Protein AF-A0A6B0ULX5-F1 (afdb_monomer_lite)

Secondary structure (DSSP, 8-state):
-EEEEEEEEEEEEEEEEEEEEEEEEEEEEEEEEEEEEEEEEEEEEEEEEE-SEEEEEEEEEEEEEEEEEEEEEEEEEEEEEEEEEEEEEEEEEEEEEEEEEEEEEEEEEEEEEEEEE-

Structure (mmCIF, N/CA/C/O backbone):
data_AF-A0A6B0ULX5-F1
#
_entry.id   AF-A0A6B0ULX5-F1
#
loop_
_atom_site.group_PDB
_atom_site.id
_atom_site.type_symbol
_atom_site.label_atom_id
_atom_site.label_alt_id
_atom_site.label_comp_id
_atom_site.label_asym_id
_atom_site.label_entity_id
_atom_site.label_seq_id
_atom_site.pdbx_PDB_ins_code
_atom_site.Cartn_x
_atom_site.Cartn_y
_atom_site.Cartn_z
_atom_site.occupancy
_atom_site.B_iso_or_equiv
_atom_site.auth_seq_id
_atom_site.auth_comp_id
_atom_site.auth_asym_id
_atom_site.auth_atom_id
_atom_site.pdbx_PDB_model_num
ATOM 1 N N . MET A 1 1 ? -7.143 11.815 17.230 1.00 80.25 1 MET A N 1
ATOM 2 C CA . MET A 1 1 ? -5.803 11.485 17.754 1.00 80.25 1 MET A CA 1
ATOM 3 C C . MET A 1 1 ? -4.810 11.323 16.605 1.00 80.25 1 MET A C 1
ATOM 5 O O . MET A 1 1 ? -5.101 10.560 15.688 1.00 80.25 1 MET A O 1
ATOM 9 N N . SER A 1 2 ? -3.681 12.037 16.636 1.00 89.38 2 SER A N 1
ATOM 10 C CA . SER A 1 2 ? -2.551 11.853 15.710 1.00 89.38 2 SER A CA 1
ATOM 11 C C . SER A 1 2 ? -1.352 11.338 16.497 1.00 89.38 2 SER A C 1
ATOM 13 O O . SER A 1 2 ? -1.103 11.840 17.589 1.00 89.38 2 SER A O 1
ATOM 15 N N . LEU A 1 3 ? -0.620 10.368 15.954 1.00 88.12 3 LEU A N 1
ATOM 16 C CA . LEU A 1 3 ? 0.587 9.813 16.564 1.00 88.12 3 LEU A CA 1
ATOM 17 C C . LEU A 1 3 ? 1.796 10.116 15.676 1.00 88.12 3 LEU A C 1
ATOM 19 O O . LEU A 1 3 ? 1.815 9.758 14.497 1.00 88.12 3 LEU A O 1
ATOM 23 N N . CYS A 1 4 ? 2.789 10.803 16.234 1.00 91.81 4 CYS A N 1
ATOM 24 C CA . CYS A 1 4 ? 3.994 11.213 15.521 1.00 91.81 4 CYS A CA 1
ATOM 25 C C . CYS A 1 4 ? 5.224 10.649 16.225 1.00 91.81 4 CYS A C 1
ATOM 27 O O . CYS A 1 4 ? 5.421 10.875 17.415 1.00 91.81 4 CYS A O 1
ATOM 29 N N . PHE A 1 5 ? 6.059 9.947 15.471 1.00 89.38 5 PHE A N 1
ATOM 30 C CA . PHE A 1 5 ? 7.250 9.286 15.974 1.00 89.38 5 PHE A CA 1
ATOM 31 C C . PHE A 1 5 ? 8.466 9.708 15.149 1.00 89.38 5 PHE A C 1
ATOM 33 O O . PHE A 1 5 ? 8.420 9.726 13.918 1.00 89.38 5 PHE A O 1
ATOM 40 N N . GLY A 1 6 ? 9.563 10.042 15.828 1.00 91.06 6 GLY A N 1
ATOM 41 C CA . GLY A 1 6 ? 10.837 10.342 15.177 1.00 91.06 6 GLY A CA 1
ATOM 42 C C . GLY A 1 6 ? 11.504 9.063 14.679 1.00 91.06 6 GLY A C 1
ATOM 43 O O . GLY A 1 6 ? 11.336 8.673 13.525 1.00 91.06 6 GLY A O 1
ATOM 44 N N . PHE A 1 7 ? 12.235 8.396 15.569 1.00 91.06 7 PHE A N 1
ATOM 45 C CA . PHE A 1 7 ? 12.830 7.085 15.334 1.00 91.06 7 PHE A CA 1
ATOM 46 C C . PHE A 1 7 ? 12.203 6.076 16.288 1.00 91.06 7 PHE A C 1
ATOM 48 O O . PHE A 1 7 ? 12.145 6.318 17.492 1.00 91.06 7 PHE A O 1
ATOM 55 N N . THR A 1 8 ? 11.724 4.954 15.760 1.00 90.94 8 THR A N 1
ATOM 56 C CA . THR A 1 8 ? 11.097 3.918 16.585 1.00 90.94 8 THR A CA 1
ATOM 57 C C . THR A 1 8 ? 11.496 2.523 16.155 1.00 90.94 8 THR A C 1
ATOM 59 O O . THR A 1 8 ? 11.660 2.233 14.968 1.00 90.94 8 THR A O 1
ATOM 62 N N . HIS A 1 9 ? 11.604 1.651 17.152 1.00 92.25 9 HIS A N 1
ATOM 63 C CA . HIS A 1 9 ? 11.759 0.221 16.965 1.00 92.25 9 HIS A CA 1
ATOM 64 C C . HIS A 1 9 ? 10.644 -0.486 17.724 1.00 92.25 9 HIS A C 1
ATOM 66 O O . HIS A 1 9 ? 10.491 -0.290 18.928 1.00 92.25 9 HIS A O 1
ATOM 72 N N . PHE A 1 10 ? 9.851 -1.285 17.018 1.00 89.38 10 PHE A N 1
ATOM 73 C CA . PHE A 1 10 ? 8.816 -2.102 17.637 1.00 89.38 10 PHE A CA 1
ATOM 74 C C . PHE A 1 10 ? 9.013 -3.554 17.251 1.00 89.38 10 PHE A C 1
ATOM 76 O O . PHE A 1 10 ? 9.148 -3.899 16.078 1.00 89.38 10 PHE A O 1
ATOM 83 N N . ARG A 1 11 ? 8.930 -4.454 18.227 1.00 91.06 11 ARG A N 1
ATOM 84 C CA . ARG A 1 11 ? 8.787 -5.869 17.893 1.00 91.06 11 ARG A CA 1
ATOM 85 C C . ARG A 1 11 ? 7.401 -6.122 17.303 1.00 91.06 11 ARG A C 1
ATOM 87 O O . ARG A 1 11 ? 7.280 -6.653 16.207 1.00 91.06 11 ARG A O 1
ATOM 94 N N . VAL A 1 12 ? 6.363 -5.692 18.006 1.00 92.81 12 VAL A N 1
ATOM 95 C CA . VAL A 1 12 ? 4.977 -5.780 17.550 1.00 92.81 12 VAL A CA 1
ATOM 96 C C . VAL A 1 12 ? 4.298 -4.458 17.859 1.00 92.81 12 VAL A C 1
ATOM 98 O O . VAL A 1 12 ? 4.409 -3.962 18.977 1.00 92.81 12 VAL A O 1
ATOM 101 N N . LEU A 1 13 ? 3.598 -3.901 16.879 1.00 89.69 13 LEU A N 1
ATOM 102 C CA . LEU A 1 13 ? 2.733 -2.745 17.062 1.00 89.69 13 LEU A CA 1
ATOM 103 C C . LEU A 1 13 ? 1.382 -3.036 16.405 1.00 89.69 13 LEU A C 1
ATOM 105 O O . LEU A 1 13 ? 1.312 -3.324 15.213 1.00 89.69 13 LEU A O 1
ATOM 109 N N . SER A 1 14 ? 0.314 -2.969 17.196 1.00 91.12 14 SER A N 1
ATOM 110 C CA . SER A 1 14 ? -1.070 -3.014 16.724 1.00 91.12 14 SER A CA 1
ATOM 111 C C . SER A 1 14 ? -1.764 -1.756 17.209 1.00 91.12 14 SER A C 1
ATOM 113 O O . SER A 1 14 ? -1.742 -1.469 18.407 1.00 91.12 14 SER A O 1
ATOM 115 N N . THR A 1 15 ? -2.292 -0.947 16.297 1.00 85.50 15 THR A N 1
ATOM 116 C CA . THR A 1 15 ? -2.742 0.395 16.665 1.00 85.50 15 THR A CA 1
ATOM 117 C C . THR A 1 15 ? -3.795 0.956 15.714 1.00 85.50 15 THR A C 1
ATOM 119 O O . THR A 1 15 ? -3.813 0.655 14.519 1.00 85.50 15 THR A O 1
ATOM 122 N N . ALA A 1 16 ? -4.675 1.794 16.262 1.00 89.44 16 ALA A N 1
ATOM 123 C CA . ALA A 1 16 ? -5.687 2.527 15.522 1.00 89.44 16 ALA A CA 1
ATOM 124 C C . ALA A 1 16 ? -5.645 4.008 15.917 1.00 89.44 16 ALA A C 1
ATOM 126 O O . ALA A 1 16 ? -5.752 4.352 17.093 1.00 89.44 16 ALA A O 1
ATOM 127 N N . ALA A 1 17 ? -5.483 4.897 14.940 1.00 86.25 17 ALA A N 1
ATOM 128 C CA . ALA A 1 17 ? -5.530 6.343 15.153 1.00 86.25 17 ALA A CA 1
ATOM 129 C C . ALA A 1 17 ? -5.974 7.053 13.876 1.00 86.25 17 ALA A C 1
ATOM 131 O O . ALA A 1 17 ? -5.922 6.489 12.790 1.00 86.25 17 ALA A O 1
ATOM 132 N N . LEU A 1 18 ? -6.372 8.324 13.968 1.00 89.50 18 LEU A N 1
ATOM 133 C CA . LEU A 1 18 ? -6.750 9.073 12.765 1.00 89.50 18 LEU A CA 1
ATOM 134 C C . LEU A 1 18 ? -5.551 9.254 11.832 1.00 89.50 18 LEU A C 1
ATOM 136 O O . LEU A 1 18 ? -5.688 9.107 10.619 1.00 89.50 18 LEU A O 1
ATOM 140 N N . ARG A 1 19 ? -4.376 9.570 12.381 1.00 90.56 19 ARG A N 1
ATOM 141 C CA . ARG A 1 19 ? -3.154 9.757 11.595 1.00 90.56 19 ARG A CA 1
ATOM 142 C C . ARG A 1 19 ? -1.944 9.175 12.305 1.00 90.56 19 ARG A C 1
ATOM 144 O O . ARG A 1 19 ? -1.805 9.360 13.513 1.00 90.56 19 ARG A O 1
ATOM 151 N N . PHE A 1 20 ? -1.051 8.569 11.531 1.00 89.69 20 PHE A N 1
ATOM 152 C CA . PHE A 1 20 ? 0.308 8.277 11.972 1.00 89.69 20 PHE A CA 1
ATOM 153 C C . PHE A 1 20 ? 1.329 8.934 11.062 1.00 89.69 20 PHE A C 1
ATOM 155 O O . PHE A 1 20 ? 1.172 8.947 9.838 1.00 89.69 20 PHE A O 1
ATOM 162 N N . SER A 1 21 ? 2.409 9.409 11.669 1.00 91.44 21 SER A N 1
ATOM 163 C CA . SER A 1 21 ? 3.605 9.823 10.956 1.00 91.44 21 SER A CA 1
ATOM 164 C C . SER A 1 21 ? 4.840 9.272 11.651 1.00 91.44 21 SER A C 1
ATOM 166 O O . SER A 1 21 ? 5.044 9.520 12.836 1.00 91.44 21 SER A O 1
ATOM 168 N N . PHE A 1 22 ? 5.684 8.573 10.905 1.00 90.88 22 PHE A N 1
ATOM 169 C CA . PHE A 1 22 ? 6.988 8.112 11.363 1.00 90.88 22 PHE A CA 1
ATOM 170 C C . PHE A 1 22 ? 8.061 8.709 10.466 1.00 90.88 22 PHE A C 1
ATOM 172 O O . PHE A 1 22 ? 7.998 8.536 9.247 1.00 90.88 22 PHE A O 1
ATOM 179 N N . SER A 1 23 ? 9.062 9.376 11.034 1.00 91.00 23 SER A N 1
ATOM 180 C CA . SER A 1 23 ? 10.233 9.772 10.242 1.00 91.00 23 SER A CA 1
ATOM 181 C C . SER A 1 23 ? 11.064 8.538 9.884 1.00 91.00 23 SER A C 1
ATOM 183 O O . SER A 1 23 ? 11.431 8.352 8.724 1.00 91.00 23 SER A O 1
ATOM 185 N N . SER A 1 24 ? 11.282 7.651 10.857 1.00 90.12 24 SER A N 1
ATOM 186 C CA . SER A 1 24 ? 11.901 6.346 10.662 1.00 90.12 24 SER A CA 1
ATOM 187 C C . SER A 1 24 ? 11.279 5.289 11.575 1.00 90.12 24 SER A C 1
ATOM 189 O O . SER A 1 24 ? 11.074 5.525 12.770 1.00 90.12 24 SER A O 1
ATOM 191 N N . ALA A 1 25 ? 10.967 4.119 11.018 1.00 89.44 25 ALA A N 1
ATOM 192 C CA . ALA A 1 25 ? 10.438 3.002 11.792 1.00 89.44 25 ALA A CA 1
ATOM 193 C C . ALA A 1 25 ? 11.053 1.673 11.358 1.00 89.44 25 ALA A C 1
ATOM 195 O O . ALA A 1 25 ? 11.076 1.324 10.176 1.00 89.44 25 ALA A O 1
ATOM 196 N N . HIS A 1 26 ? 11.494 0.904 12.344 1.00 91.50 26 HIS A N 1
ATOM 197 C CA . HIS A 1 26 ? 11.801 -0.503 12.173 1.00 91.50 26 HIS A CA 1
ATOM 198 C C . HIS A 1 26 ? 10.781 -1.311 12.960 1.00 91.50 26 HIS A C 1
ATOM 200 O O . HIS A 1 26 ? 10.602 -1.094 14.162 1.00 91.50 26 HIS A O 1
ATOM 206 N N . SER A 1 27 ? 10.084 -2.242 12.317 1.00 87.06 27 SER A N 1
ATOM 207 C CA . SER A 1 27 ? 9.242 -3.163 13.077 1.00 87.06 27 SER A CA 1
ATOM 208 C C . SER A 1 27 ? 9.214 -4.560 12.507 1.00 87.06 27 SER A C 1
ATOM 210 O O . SER A 1 27 ? 9.259 -4.771 11.298 1.00 87.06 27 SER A O 1
ATOM 212 N N . TRP A 1 28 ? 9.111 -5.548 13.385 1.00 87.88 28 TRP A N 1
ATOM 213 C CA . TRP A 1 28 ? 8.934 -6.914 12.913 1.00 87.88 28 TRP A CA 1
ATOM 214 C C . TRP A 1 28 ? 7.501 -7.120 12.435 1.00 87.88 28 TRP A C 1
ATOM 216 O O . TRP A 1 28 ? 7.293 -7.579 11.316 1.00 87.88 28 TRP A O 1
ATOM 226 N N . LEU A 1 29 ? 6.515 -6.748 13.247 1.00 90.94 29 LEU A N 1
ATOM 227 C CA . LEU A 1 29 ? 5.111 -6.830 12.872 1.00 90.94 29 LEU A CA 1
ATOM 228 C C . LEU A 1 29 ? 4.404 -5.513 13.177 1.00 90.94 29 LEU A C 1
ATOM 230 O O . LEU A 1 29 ? 4.405 -5.057 14.320 1.00 90.94 29 LEU A O 1
ATOM 234 N N . LEU A 1 30 ? 3.796 -4.920 12.155 1.00 89.19 30 LEU A N 1
ATOM 235 C CA . LEU A 1 30 ? 2.962 -3.732 12.286 1.00 89.19 30 LEU A CA 1
ATOM 236 C C . LEU A 1 30 ? 1.583 -4.007 11.687 1.00 89.19 30 LEU A C 1
ATOM 238 O O . LEU A 1 30 ? 1.470 -4.348 10.511 1.00 89.19 30 LEU A O 1
ATOM 242 N N . SER A 1 31 ? 0.547 -3.827 12.500 1.00 92.12 31 SER A N 1
ATOM 243 C CA . SER A 1 31 ? -0.849 -3.772 12.075 1.00 92.12 31 SER A CA 1
ATOM 244 C C . SER A 1 31 ? -1.407 -2.392 12.406 1.00 92.12 31 SER A C 1
ATOM 246 O O . SER A 1 31 ? -1.396 -1.981 13.569 1.00 92.12 31 SER A O 1
ATOM 248 N N . ALA A 1 32 ? -1.853 -1.651 11.396 1.00 89.19 32 ALA A N 1
ATOM 249 C CA . ALA A 1 32 ? -2.334 -0.288 11.585 1.00 89.19 32 ALA A CA 1
ATOM 250 C C . ALA A 1 32 ? -3.645 -0.030 10.841 1.00 89.19 32 ALA A C 1
ATOM 252 O O . ALA A 1 32 ? -3.762 -0.300 9.643 1.00 89.19 32 ALA A O 1
ATOM 253 N N . ALA A 1 33 ? -4.597 0.575 11.550 1.00 90.19 33 ALA A N 1
ATOM 254 C CA . ALA A 1 33 ? -5.811 1.143 10.976 1.00 90.19 33 ALA A CA 1
ATOM 255 C C . ALA A 1 33 ? -5.796 2.667 11.153 1.00 90.19 33 ALA A C 1
ATOM 257 O O . ALA A 1 33 ? -5.705 3.167 12.278 1.00 90.19 33 ALA A O 1
ATOM 258 N N . ALA A 1 34 ? -5.861 3.422 10.055 1.00 88.81 34 ALA A N 1
ATOM 259 C CA . ALA A 1 34 ? -5.845 4.880 10.132 1.00 88.81 34 ALA A CA 1
ATOM 260 C C . ALA A 1 34 ? -6.518 5.569 8.951 1.00 88.81 34 ALA A C 1
ATOM 262 O O . ALA A 1 34 ? -6.639 4.996 7.878 1.00 88.81 34 ALA A O 1
ATOM 263 N N . MET A 1 3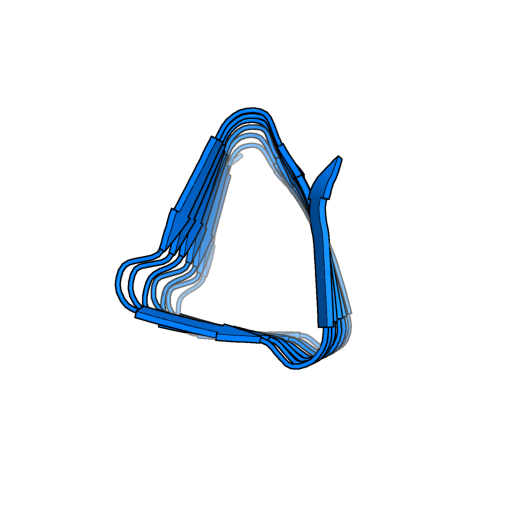5 ? -6.885 6.843 9.108 1.00 88.94 35 MET A N 1
ATOM 264 C CA . MET A 1 35 ? -7.312 7.660 7.963 1.00 88.94 35 MET A CA 1
ATOM 265 C C . MET A 1 35 ? -6.120 8.086 7.097 1.00 88.94 35 MET A C 1
ATOM 267 O O . MET A 1 35 ? -6.257 8.260 5.887 1.00 88.94 35 MET A O 1
ATOM 271 N N . SER A 1 36 ? -4.937 8.250 7.699 1.00 89.56 36 SER A N 1
ATOM 272 C CA . SER A 1 36 ? -3.707 8.526 6.960 1.00 89.56 36 SER A CA 1
ATOM 273 C C . SER A 1 36 ? -2.472 7.960 7.653 1.00 89.56 36 SER A C 1
ATOM 275 O O . SER A 1 36 ? -2.305 8.122 8.862 1.00 89.56 36 SER A O 1
ATOM 277 N N . LEU A 1 37 ? -1.579 7.347 6.875 1.00 90.50 37 LEU A N 1
ATOM 278 C CA . LEU A 1 37 ? -0.266 6.902 7.343 1.00 90.50 37 LEU A CA 1
ATOM 279 C C . LEU A 1 37 ? 0.835 7.546 6.504 1.00 90.50 37 LEU A C 1
ATOM 281 O O . LEU A 1 37 ? 0.796 7.513 5.271 1.00 90.50 37 LEU A O 1
ATOM 285 N N . ARG A 1 38 ? 1.843 8.106 7.168 1.00 92.81 38 ARG A N 1
ATOM 286 C CA . ARG A 1 38 ? 3.051 8.606 6.519 1.00 92.81 38 ARG A CA 1
ATOM 287 C C . ARG A 1 38 ? 4.285 7.996 7.159 1.00 92.81 38 ARG A C 1
ATOM 289 O O . ARG A 1 38 ? 4.434 7.997 8.375 1.00 92.81 38 ARG A O 1
ATOM 296 N N . PHE A 1 39 ? 5.191 7.543 6.316 1.00 91.62 39 PHE A N 1
ATOM 297 C CA . PHE A 1 39 ? 6.465 6.985 6.718 1.00 91.62 39 PHE A CA 1
ATOM 298 C C . PHE A 1 39 ? 7.579 7.632 5.896 1.00 91.62 39 PHE A C 1
ATOM 300 O O . PHE A 1 39 ? 7.467 7.740 4.674 1.00 91.62 39 PHE A O 1
ATOM 307 N N . GLY A 1 40 ? 8.641 8.083 6.561 1.00 92.44 40 GLY A N 1
ATOM 308 C CA . GLY A 1 40 ? 9.867 8.535 5.912 1.00 92.44 40 GLY A CA 1
ATOM 309 C C . GLY A 1 40 ? 10.630 7.334 5.371 1.00 92.44 40 GLY A C 1
ATOM 310 O O . GLY A 1 40 ? 10.425 6.962 4.220 1.00 92.44 40 GLY A O 1
ATOM 311 N N . VAL A 1 41 ? 11.459 6.703 6.204 1.00 90.69 41 VAL A N 1
ATOM 312 C CA . VAL A 1 41 ? 12.207 5.478 5.865 1.00 90.69 41 VAL A CA 1
ATOM 313 C C . VAL A 1 41 ? 11.783 4.339 6.778 1.00 90.69 41 VAL A C 1
ATOM 315 O O . VAL A 1 41 ? 11.701 4.508 7.991 1.00 90.69 41 VAL A O 1
ATOM 318 N N . THR A 1 42 ? 11.503 3.167 6.213 1.00 90.12 42 THR A N 1
ATOM 319 C CA . THR A 1 42 ? 11.001 2.047 7.011 1.00 90.12 42 THR A CA 1
ATOM 320 C C . THR A 1 42 ? 11.561 0.702 6.634 1.00 90.12 42 THR A C 1
ATOM 322 O O . THR A 1 42 ? 11.853 0.426 5.470 1.00 90.12 42 THR A O 1
ATOM 325 N N . HIS A 1 43 ? 11.644 -0.152 7.648 1.00 92.19 43 HIS A N 1
ATOM 326 C CA . HIS A 1 43 ? 11.960 -1.553 7.487 1.00 92.19 43 HIS A CA 1
ATOM 327 C C . HIS A 1 43 ? 10.955 -2.404 8.261 1.00 92.19 43 HIS A C 1
ATOM 329 O O . HIS A 1 43 ? 10.938 -2.388 9.494 1.00 92.19 43 HIS A O 1
ATOM 335 N N . PHE A 1 44 ? 10.149 -3.177 7.535 1.00 89.31 44 PHE A N 1
ATOM 336 C CA . PHE A 1 44 ? 9.155 -4.064 8.127 1.00 89.31 44 PHE A CA 1
ATOM 337 C C . PHE A 1 44 ? 9.364 -5.509 7.726 1.00 89.31 44 PHE A C 1
ATOM 339 O O . PHE A 1 44 ? 9.602 -5.817 6.562 1.00 89.31 44 PHE A O 1
ATOM 346 N N . ARG A 1 45 ? 9.210 -6.440 8.665 1.00 91.06 45 ARG A N 1
ATOM 347 C CA . ARG A 1 45 ? 9.118 -7.847 8.266 1.00 91.06 45 ARG A CA 1
ATOM 348 C C . ARG A 1 45 ? 7.714 -8.148 7.748 1.00 91.06 45 ARG A C 1
ATOM 350 O O . ARG A 1 45 ? 7.565 -8.627 6.631 1.00 91.06 45 ARG A O 1
ATOM 357 N N . VAL A 1 46 ? 6.697 -7.812 8.530 1.00 92.00 46 VAL A N 1
ATOM 358 C CA . VAL A 1 46 ? 5.290 -7.969 8.166 1.00 92.00 46 VAL A CA 1
ATOM 359 C C . VAL A 1 46 ? 4.564 -6.663 8.439 1.00 92.00 46 VAL A C 1
ATOM 361 O O . VAL A 1 46 ? 4.611 -6.143 9.555 1.00 92.00 46 VAL A O 1
ATOM 364 N N . LEU A 1 47 ? 3.891 -6.147 7.418 1.00 90.44 47 LEU A N 1
ATOM 365 C CA . LEU A 1 47 ? 3.107 -4.927 7.496 1.00 90.44 47 LEU A CA 1
ATOM 366 C C . LEU A 1 47 ? 1.691 -5.187 6.977 1.00 90.44 47 LEU A C 1
ATOM 368 O O . LEU A 1 47 ? 1.522 -5.607 5.835 1.00 90.44 47 LEU A O 1
ATOM 372 N N . SER A 1 48 ? 0.695 -4.908 7.813 1.00 92.69 48 SER A N 1
ATOM 373 C CA . SER A 1 48 ? -0.727 -4.981 7.478 1.00 92.69 48 SER A CA 1
ATOM 374 C C . SER A 1 48 ? -1.367 -3.616 7.703 1.00 92.69 48 SER A C 1
ATOM 376 O O . SER A 1 48 ? -1.346 -3.092 8.818 1.00 92.69 48 SER A O 1
ATOM 378 N N . ILE A 1 49 ? -1.913 -3.017 6.647 1.00 90.06 49 ILE A N 1
ATOM 379 C CA . ILE A 1 49 ? -2.469 -1.661 6.696 1.00 90.06 49 ILE A CA 1
ATOM 380 C C . ILE A 1 49 ? -3.891 -1.628 6.143 1.00 90.06 49 ILE A C 1
ATOM 382 O O . ILE A 1 49 ? -4.147 -2.089 5.032 1.00 90.06 49 ILE A O 1
ATOM 386 N N . ALA A 1 50 ? -4.781 -0.960 6.874 1.00 90.69 50 ALA A N 1
ATOM 387 C CA . ALA A 1 50 ? -6.062 -0.490 6.365 1.00 90.69 50 ALA A CA 1
ATOM 388 C C . ALA A 1 50 ? -6.131 1.036 6.508 1.00 90.69 50 ALA A C 1
ATOM 390 O O . ALA A 1 50 ? -6.253 1.562 7.618 1.00 90.69 50 ALA A O 1
ATOM 391 N N . ALA A 1 51 ? -6.013 1.758 5.392 1.00 88.69 51 ALA A N 1
ATOM 392 C CA . ALA A 1 51 ? -6.098 3.215 5.402 1.00 88.69 51 ALA A CA 1
ATOM 393 C C . ALA A 1 51 ? -6.538 3.777 4.047 1.00 88.69 51 ALA A C 1
ATOM 395 O O . ALA A 1 51 ? -6.007 3.339 3.033 1.00 88.69 51 ALA A O 1
ATOM 396 N N . PRO A 1 52 ? -7.408 4.803 3.982 1.00 89.31 52 PRO A N 1
ATOM 397 C CA . PRO A 1 52 ? -7.787 5.447 2.724 1.00 89.31 52 PRO A CA 1
ATOM 398 C C . PRO A 1 52 ? -6.578 5.932 1.920 1.00 89.31 52 PRO A C 1
ATOM 400 O O . PRO A 1 52 ? -6.549 5.795 0.699 1.00 89.31 52 PRO A O 1
ATOM 403 N N . GLY A 1 53 ? -5.557 6.466 2.590 1.00 89.62 53 GLY A N 1
ATOM 404 C CA . GLY A 1 53 ? -4.342 6.905 1.924 1.00 89.62 53 GLY A CA 1
ATOM 405 C C . GLY A 1 53 ? -3.105 6.712 2.777 1.00 89.62 53 GLY A C 1
ATOM 406 O O . GLY A 1 53 ? -3.091 7.062 3.961 1.00 89.62 53 GLY A O 1
ATOM 407 N N . PHE A 1 54 ? -2.032 6.229 2.158 1.00 89.75 54 PHE A N 1
ATOM 408 C CA . PHE A 1 54 ? -0.737 6.206 2.817 1.00 89.75 54 PHE A CA 1
ATOM 409 C C . PHE A 1 54 ? 0.438 6.481 1.888 1.00 89.75 54 PHE A C 1
ATOM 411 O O . PHE A 1 54 ? 0.383 6.256 0.676 1.00 89.75 54 PHE A O 1
ATOM 418 N N . ARG A 1 55 ? 1.509 7.014 2.486 1.00 93.25 55 ARG A N 1
ATOM 419 C CA . ARG A 1 55 ? 2.723 7.416 1.780 1.00 93.25 55 ARG A CA 1
ATOM 420 C C . ARG A 1 55 ? 3.982 6.921 2.480 1.00 93.25 55 ARG A C 1
ATOM 422 O O . ARG A 1 55 ? 4.143 7.139 3.678 1.00 93.25 55 ARG A O 1
ATOM 429 N N . PHE A 1 56 ? 4.898 6.371 1.696 1.00 91.94 56 PHE A N 1
ATOM 430 C CA . PHE A 1 56 ? 6.241 5.984 2.114 1.00 91.94 56 PHE A CA 1
ATOM 431 C C . PHE A 1 56 ? 7.286 6.731 1.286 1.00 91.94 56 PHE A C 1
ATOM 433 O O . PHE A 1 56 ? 7.226 6.704 0.059 1.00 91.94 56 PHE A O 1
ATOM 440 N N . GLY A 1 57 ? 8.256 7.376 1.935 1.00 89.00 57 GLY A N 1
ATOM 441 C CA . GLY A 1 57 ? 9.441 7.904 1.251 1.00 89.00 57 GLY A CA 1
ATOM 442 C C . GLY A 1 57 ? 10.369 6.775 0.796 1.00 89.00 57 GLY A C 1
ATOM 443 O O . GLY A 1 57 ? 10.757 6.712 -0.369 1.00 89.00 57 GLY A O 1
ATOM 444 N N . GLY A 1 58 ? 10.643 5.839 1.705 1.00 88.75 58 GLY A N 1
ATOM 445 C CA . GLY A 1 58 ? 11.406 4.623 1.479 1.00 88.75 58 GLY A CA 1
ATOM 446 C C . GLY A 1 58 ? 10.857 3.455 2.298 1.00 88.75 58 GLY A C 1
ATOM 447 O O . GLY A 1 58 ? 10.565 3.608 3.489 1.00 88.75 58 GLY A O 1
ATOM 448 N N . ALA A 1 59 ? 10.716 2.283 1.681 1.00 88.88 59 ALA A N 1
ATOM 449 C CA . ALA A 1 59 ? 10.277 1.082 2.389 1.00 88.88 59 ALA A CA 1
ATOM 450 C C . ALA A 1 59 ? 11.034 -0.160 1.930 1.00 88.88 59 ALA A C 1
ATOM 452 O O . ALA A 1 59 ? 11.049 -0.501 0.747 1.00 88.88 59 ALA A O 1
ATOM 453 N N . HIS A 1 60 ? 11.599 -0.879 2.891 1.00 91.69 60 HIS A N 1
ATOM 454 C CA . HIS A 1 60 ? 11.954 -2.272 2.704 1.00 91.69 60 HIS A CA 1
ATOM 455 C C . HIS A 1 60 ? 10.962 -3.121 3.487 1.00 91.69 60 HIS A C 1
ATOM 457 O O . HIS A 1 60 ? 10.786 -2.925 4.693 1.00 91.69 60 HIS A O 1
ATOM 463 N N . SER A 1 61 ? 10.260 -4.038 2.821 1.00 85.88 61 SER A N 1
ATOM 464 C CA . SER A 1 61 ? 9.431 -4.987 3.560 1.00 85.88 61 SER A CA 1
ATOM 465 C C . SER A 1 61 ? 9.458 -6.390 2.999 1.00 85.88 61 SER A C 1
ATOM 467 O O . SER A 1 61 ? 9.523 -6.603 1.787 1.00 85.88 61 SER A O 1
ATOM 469 N N . TRP A 1 62 ? 9.400 -7.370 3.900 1.00 88.62 62 TRP A N 1
ATOM 470 C CA . TRP A 1 62 ? 9.338 -8.757 3.469 1.00 88.62 62 TRP A CA 1
ATOM 471 C C . TRP A 1 62 ? 7.930 -9.108 2.977 1.00 88.62 62 TRP A C 1
ATOM 473 O O . TRP A 1 62 ? 7.780 -9.568 1.845 1.00 88.62 62 TRP A O 1
ATOM 483 N N . LEU A 1 63 ? 6.912 -8.809 3.782 1.00 91.88 63 LEU A N 1
ATOM 484 C CA . LEU A 1 63 ? 5.506 -8.973 3.433 1.00 91.88 63 LEU A CA 1
ATOM 485 C C . LEU A 1 63 ? 4.748 -7.671 3.708 1.00 91.88 63 LEU A C 1
ATOM 487 O O . LEU A 1 63 ? 4.764 -7.175 4.836 1.00 91.88 63 LEU A O 1
ATOM 491 N N . LEU A 1 64 ? 4.060 -7.151 2.696 1.00 90.88 64 LEU A N 1
ATOM 492 C CA . LEU A 1 64 ? 3.101 -6.061 2.846 1.00 90.88 64 LEU A CA 1
ATOM 493 C C . LEU A 1 64 ? 1.729 -6.513 2.343 1.00 90.88 64 LEU A C 1
ATOM 495 O O . LEU A 1 64 ? 1.589 -6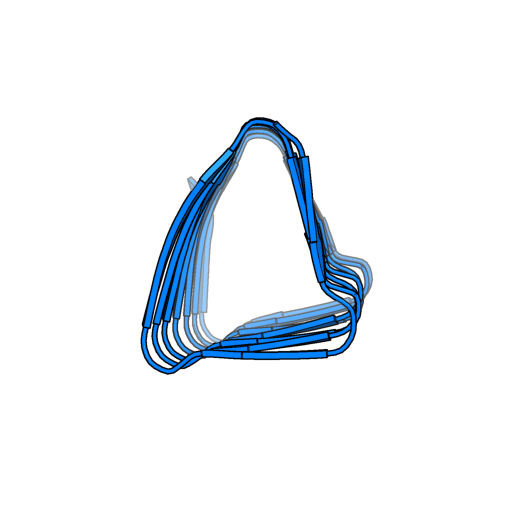.922 1.190 1.00 90.88 64 LEU A O 1
ATOM 499 N N . SER A 1 65 ? 0.732 -6.400 3.218 1.00 93.38 65 SER A N 1
ATOM 500 C CA . SER A 1 65 ? -0.685 -6.498 2.892 1.00 93.38 65 SER A CA 1
ATOM 501 C C . SER A 1 65 ? -1.359 -5.152 3.131 1.00 93.38 65 SER A C 1
ATOM 503 O O . SER A 1 65 ? -1.249 -4.593 4.225 1.00 93.38 65 SER A O 1
ATOM 505 N N . ALA A 1 66 ? -2.032 -4.597 2.124 1.00 90.31 66 ALA A N 1
ATOM 506 C CA . ALA A 1 66 ? -2.680 -3.301 2.291 1.00 90.31 66 ALA A CA 1
ATOM 507 C C . ALA A 1 66 ? -4.013 -3.160 1.557 1.00 90.31 66 ALA A C 1
ATOM 509 O O . ALA A 1 66 ? -4.149 -3.568 0.403 1.00 90.31 66 ALA A O 1
ATOM 510 N N . ALA A 1 67 ? -4.956 -2.494 2.220 1.00 91.38 67 ALA A N 1
ATOM 511 C CA . ALA A 1 67 ? -6.219 -2.043 1.652 1.00 91.38 67 ALA A CA 1
ATOM 512 C C . ALA A 1 67 ? -6.318 -0.515 1.756 1.00 91.38 67 ALA A C 1
ATOM 514 O O . ALA A 1 67 ? -6.219 0.046 2.854 1.00 91.38 67 ALA A O 1
ATOM 515 N N . ALA A 1 68 ? -6.488 0.160 0.618 1.00 89.75 68 ALA A N 1
ATOM 516 C CA . ALA A 1 68 ? -6.505 1.618 0.563 1.00 89.75 68 ALA A CA 1
ATOM 517 C C . ALA A 1 68 ? -7.247 2.179 -0.648 1.00 89.75 68 ALA A C 1
ATOM 519 O O . ALA A 1 68 ? -7.565 1.465 -1.583 1.00 89.75 68 ALA A O 1
ATOM 520 N N . MET A 1 69 ? -7.477 3.489 -0.683 1.00 91.88 69 MET A N 1
ATOM 521 C CA . MET A 1 69 ? -7.865 4.167 -1.925 1.00 91.88 69 MET A CA 1
ATOM 522 C C . MET A 1 69 ? -6.627 4.594 -2.723 1.00 91.88 69 MET A C 1
ATOM 524 O O . MET A 1 69 ? -6.624 4.508 -3.948 1.00 91.88 69 MET A O 1
ATOM 528 N N . SER A 1 70 ? -5.562 5.042 -2.048 1.00 92.38 70 SER A N 1
ATOM 529 C CA . SER A 1 70 ? -4.359 5.563 -2.706 1.00 92.38 70 SER A CA 1
ATOM 530 C C . SER A 1 70 ? -3.070 5.182 -1.987 1.00 92.38 70 SER A C 1
ATOM 532 O O . SER A 1 70 ? -2.904 5.475 -0.799 1.00 92.38 70 SER A O 1
ATOM 534 N N . LEU A 1 71 ? -2.140 4.578 -2.733 1.00 91.88 71 LEU A N 1
ATOM 535 C CA . LEU A 1 71 ? -0.794 4.246 -2.274 1.00 91.88 71 LEU A CA 1
ATOM 536 C C . LEU A 1 71 ? 0.258 5.046 -3.025 1.00 91.88 71 LEU A C 1
ATOM 538 O O . LEU A 1 71 ? 0.274 5.078 -4.257 1.00 91.88 71 LEU A O 1
ATOM 542 N N . CYS A 1 72 ? 1.181 5.639 -2.276 1.00 94.50 72 CYS A N 1
ATOM 543 C CA . CYS A 1 72 ? 2.302 6.367 -2.845 1.00 94.50 72 CYS A CA 1
ATOM 544 C C . CYS A 1 72 ? 3.611 5.950 -2.182 1.00 94.50 72 CYS A C 1
ATOM 546 O O . CYS A 1 72 ? 3.780 6.079 -0.970 1.00 94.50 72 CYS A O 1
ATOM 548 N N . PHE A 1 73 ? 4.549 5.491 -2.992 1.00 93.56 73 PHE A N 1
ATOM 549 C CA . PHE A 1 73 ? 5.850 5.031 -2.553 1.00 93.56 73 PHE A CA 1
ATOM 550 C C . PHE A 1 73 ? 6.950 5.748 -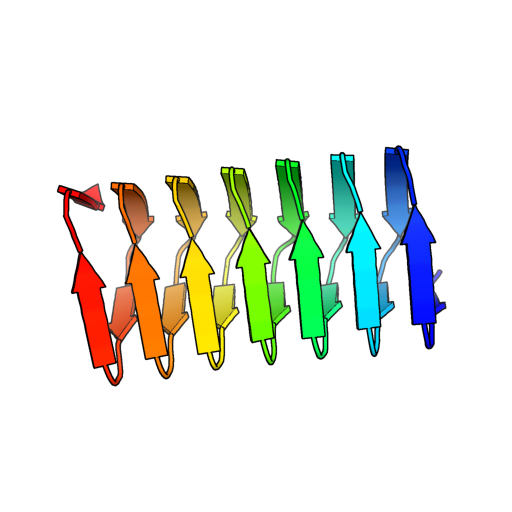3.333 1.00 93.56 73 PHE A C 1
ATOM 552 O O . PHE A 1 73 ? 6.866 5.884 -4.552 1.00 93.56 73 PHE A O 1
ATOM 559 N N . GLY A 1 74 ? 7.988 6.197 -2.631 1.00 95.00 74 GLY A N 1
ATOM 560 C CA . GLY A 1 74 ? 9.221 6.674 -3.247 1.00 95.00 74 GLY A CA 1
ATOM 561 C C . GLY A 1 74 ? 10.064 5.495 -3.729 1.00 95.00 74 GLY A C 1
ATOM 562 O O . GLY A 1 74 ? 9.809 4.955 -4.804 1.00 95.00 74 GLY A O 1
ATOM 563 N N . VAL A 1 75 ? 11.058 5.098 -2.931 1.00 93.25 75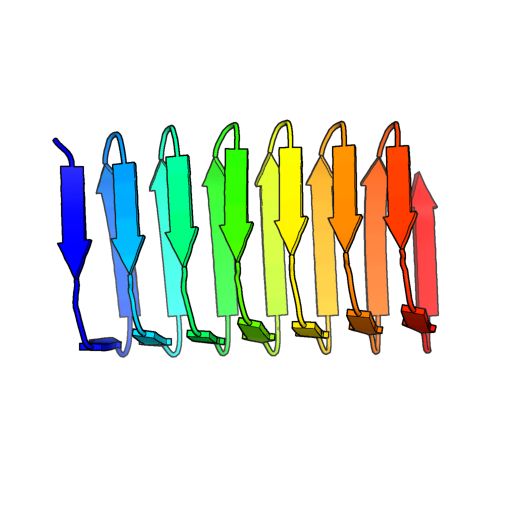 VAL A N 1
ATOM 564 C CA . VAL A 1 75 ? 11.965 3.977 -3.240 1.00 93.25 75 VAL A CA 1
ATOM 565 C C . VAL A 1 75 ? 11.588 2.752 -2.420 1.00 93.25 75 VAL A C 1
ATOM 567 O O . VAL A 1 75 ? 11.527 2.815 -1.192 1.00 93.25 75 VAL A O 1
ATOM 570 N N . THR A 1 76 ? 11.334 1.622 -3.078 1.00 92.81 76 THR A N 1
ATOM 571 C CA . THR A 1 76 ? 10.848 0.429 -2.377 1.00 92.81 76 THR A CA 1
ATOM 572 C C . THR A 1 76 ? 11.482 -0.872 -2.810 1.00 92.81 76 THR A C 1
ATOM 574 O O . THR A 1 76 ? 11.792 -1.084 -3.979 1.00 92.81 76 THR A O 1
ATOM 577 N N . HIS A 1 77 ? 11.616 -1.771 -1.841 1.00 93.94 77 HIS A N 1
ATOM 578 C CA . HIS A 1 77 ? 11.999 -3.149 -2.079 1.00 93.94 77 HIS A CA 1
ATOM 579 C C . HIS A 1 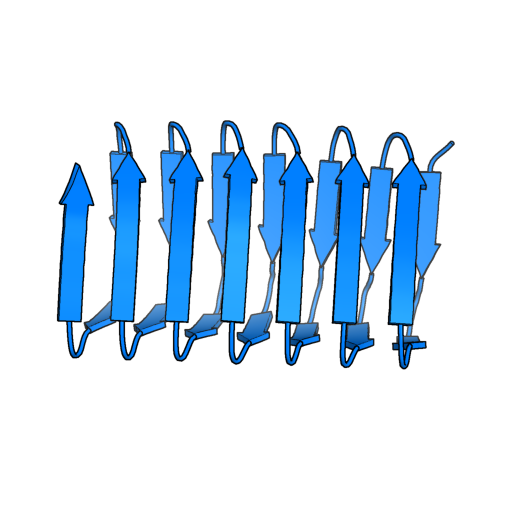77 ? 11.087 -4.077 -1.282 1.00 93.94 77 HIS A C 1
ATOM 581 O O . HIS A 1 77 ? 11.228 -4.219 -0.062 1.00 93.94 77 HIS A O 1
ATOM 587 N N . PHE A 1 78 ? 10.182 -4.745 -1.986 1.00 91.94 78 PHE A N 1
ATOM 588 C CA . PHE A 1 78 ? 9.258 -5.712 -1.419 1.00 91.94 78 PHE A CA 1
ATOM 589 C C . PHE A 1 78 ? 9.590 -7.112 -1.908 1.00 91.94 78 PHE A C 1
ATOM 591 O O . PHE A 1 78 ? 9.799 -7.341 -3.098 1.00 91.94 78 PHE A O 1
ATOM 598 N N . ARG A 1 79 ? 9.597 -8.095 -1.008 1.00 93.56 79 ARG A N 1
ATOM 599 C CA . ARG A 1 79 ? 9.602 -9.485 -1.480 1.00 93.56 79 ARG A CA 1
ATOM 600 C C . ARG A 1 79 ? 8.197 -9.885 -1.900 1.00 93.56 79 ARG A C 1
ATOM 602 O O . ARG A 1 79 ? 8.021 -10.392 -2.994 1.00 93.56 79 ARG A O 1
ATOM 609 N N . VAL A 1 80 ? 7.205 -9.630 -1.059 1.00 94.31 80 VAL A N 1
ATOM 610 C CA . VAL A 1 80 ? 5.810 -9.922 -1.370 1.00 94.31 80 VAL A CA 1
ATOM 611 C C . VAL A 1 80 ? 4.973 -8.693 -1.072 1.00 94.31 80 VAL A C 1
ATOM 613 O O . VAL A 1 80 ? 4.953 -8.207 0.061 1.00 94.31 80 VAL A O 1
ATOM 616 N N . LEU A 1 81 ? 4.276 -8.211 -2.096 1.00 92.19 81 LEU A N 1
ATOM 617 C CA . LEU A 1 81 ? 3.259 -7.182 -1.978 1.00 92.19 81 LEU A CA 1
ATOM 618 C C . LEU A 1 81 ? 1.912 -7.756 -2.424 1.00 92.19 81 LEU A C 1
ATOM 620 O O . LEU A 1 81 ? 1.778 -8.191 -3.565 1.00 92.19 81 LEU A O 1
ATOM 624 N N . SER A 1 82 ? 0.928 -7.740 -1.525 1.00 93.69 82 SER A N 1
ATOM 625 C CA . SER A 1 82 ? -0.463 -8.096 -1.812 1.00 93.69 82 SER A CA 1
ATOM 626 C C . SER A 1 82 ? -1.364 -6.930 -1.440 1.00 93.69 82 SER A C 1
ATOM 628 O O . SER A 1 82 ? -1.447 -6.561 -0.271 1.00 93.69 82 SER A O 1
ATOM 630 N N . THR A 1 83 ? -2.029 -6.308 -2.407 1.00 89.38 83 THR A N 1
ATOM 631 C CA . THR A 1 83 ? -2.753 -5.059 -2.135 1.00 89.38 83 THR A CA 1
ATOM 632 C C . THR A 1 83 ? -4.025 -4.899 -2.933 1.00 89.38 83 THR A C 1
ATOM 634 O O . THR A 1 83 ? -4.066 -5.251 -4.107 1.00 89.38 83 THR A O 1
ATOM 637 N N . ALA A 1 84 ? -5.007 -4.242 -2.328 1.00 90.62 84 ALA A N 1
ATOM 638 C CA . ALA A 1 84 ? -6.183 -3.728 -3.011 1.00 90.62 84 ALA A CA 1
ATOM 639 C C . ALA A 1 84 ? -6.229 -2.207 -2.842 1.00 90.62 84 ALA A C 1
ATOM 641 O O . ALA A 1 84 ? -6.379 -1.709 -1.721 1.00 90.62 84 ALA A O 1
ATOM 642 N N . ALA A 1 85 ? -6.073 -1.463 -3.939 1.00 89.19 85 ALA A N 1
ATOM 643 C CA . ALA A 1 85 ? -6.288 -0.023 -3.912 1.00 89.19 85 ALA A CA 1
ATOM 644 C C . ALA A 1 85 ? -6.731 0.547 -5.251 1.00 89.19 85 ALA A C 1
ATOM 646 O O . ALA A 1 85 ? -6.385 0.033 -6.303 1.00 89.19 85 ALA A O 1
ATOM 647 N N . LEU A 1 86 ? -7.460 1.663 -5.237 1.00 92.12 86 LEU A N 1
ATOM 648 C CA . LEU A 1 86 ? -7.869 2.292 -6.495 1.00 92.12 86 LEU A CA 1
ATOM 649 C C . LEU A 1 86 ? -6.658 2.794 -7.288 1.00 92.12 86 LEU A C 1
ATOM 651 O O . LEU A 1 86 ? -6.623 2.667 -8.511 1.00 92.12 86 LEU A O 1
ATOM 655 N N . ARG A 1 87 ? -5.672 3.386 -6.603 1.00 93.12 87 ARG A N 1
ATOM 656 C CA . ARG A 1 87 ? -4.505 4.000 -7.243 1.00 93.12 87 ARG A CA 1
ATOM 657 C C . ARG A 1 87 ? -3.210 3.665 -6.527 1.00 93.12 87 ARG A C 1
ATOM 659 O O . ARG A 1 87 ? -3.105 3.799 -5.310 1.00 93.12 87 ARG A O 1
ATOM 666 N N . PHE A 1 88 ? -2.195 3.362 -7.321 1.00 90.88 88 PHE A N 1
ATOM 667 C CA . PHE A 1 88 ? -0.840 3.102 -6.870 1.00 90.88 88 PHE A CA 1
ATOM 668 C C . PHE A 1 88 ? 0.157 3.939 -7.661 1.00 90.88 88 PHE A C 1
ATOM 670 O O . PHE A 1 88 ? 0.052 4.085 -8.881 1.00 90.88 88 PHE A O 1
ATOM 677 N N . SER A 1 89 ? 1.154 4.463 -6.959 1.00 94.31 89 SER A N 1
ATOM 678 C CA . SER A 1 89 ? 2.274 5.161 -7.569 1.00 94.31 89 SER A CA 1
ATOM 679 C C . SER A 1 89 ? 3.564 4.802 -6.855 1.00 94.31 89 SER A C 1
ATOM 681 O O . SER A 1 89 ? 3.667 4.984 -5.642 1.00 94.31 89 SER A O 1
ATOM 683 N N . PHE A 1 90 ? 4.553 4.370 -7.625 1.00 94.75 90 PHE A N 1
ATOM 684 C CA . PHE A 1 90 ? 5.904 4.087 -7.162 1.00 94.75 90 PHE A CA 1
ATOM 685 C C . PHE A 1 90 ? 6.895 4.906 -7.983 1.00 94.75 90 PHE A C 1
ATOM 687 O O . PHE A 1 90 ? 6.853 4.859 -9.213 1.00 94.75 90 PHE A O 1
ATOM 694 N N . SER A 1 91 ? 7.800 5.635 -7.333 1.00 95.50 91 SER A N 1
ATOM 695 C CA . SER A 1 91 ? 8.898 6.286 -8.058 1.00 95.50 91 SER A CA 1
ATOM 696 C C . SER A 1 91 ? 9.918 5.248 -8.529 1.00 95.50 91 SER A C 1
ATOM 698 O O . SER A 1 91 ? 10.268 5.221 -9.705 1.00 95.50 91 SER A O 1
ATOM 700 N N . SER A 1 92 ? 10.350 4.360 -7.627 1.00 94.12 92 SER A N 1
ATOM 701 C CA . SER A 1 92 ? 11.223 3.222 -7.927 1.00 94.12 92 SER A CA 1
ATOM 702 C C . SER A 1 92 ? 10.856 2.019 -7.062 1.00 94.12 92 SER A C 1
ATOM 704 O O . SER A 1 92 ? 10.675 2.155 -5.845 1.00 94.12 92 SER A O 1
ATOM 706 N N . ALA A 1 93 ? 10.725 0.840 -7.668 1.00 93.81 93 ALA A N 1
ATOM 707 C CA . ALA A 1 93 ? 10.305 -0.345 -6.936 1.00 93.81 93 ALA A CA 1
ATOM 708 C C . ALA A 1 93 ? 10.913 -1.656 -7.439 1.00 93.81 93 ALA A C 1
ATOM 710 O O . ALA A 1 93 ? 10.948 -1.940 -8.634 1.00 93.81 93 ALA A O 1
ATOM 711 N N . TYR A 1 94 ? 11.322 -2.496 -6.493 1.00 95.50 94 TYR A N 1
ATOM 712 C CA . TYR A 1 94 ? 11.660 -3.891 -6.737 1.00 95.50 94 TYR A CA 1
ATOM 713 C C . TYR A 1 94 ? 10.653 -4.796 -6.035 1.00 95.50 94 TYR A C 1
ATOM 715 O O . TYR A 1 94 ? 10.430 -4.666 -4.827 1.00 95.50 94 TYR A O 1
ATOM 723 N N . PHE A 1 95 ? 10.095 -5.743 -6.784 1.00 93.06 95 PHE A N 1
ATOM 724 C CA . PHE A 1 95 ? 9.194 -6.765 -6.275 1.00 93.06 95 PHE A CA 1
ATOM 725 C C . PHE A 1 95 ? 9.678 -8.152 -6.660 1.00 93.06 95 PHE A C 1
ATOM 727 O O . PHE A 1 95 ? 9.943 -8.439 -7.830 1.00 93.06 95 PHE A O 1
ATOM 734 N N . TRP A 1 96 ? 9.697 -9.058 -5.690 1.00 95.19 96 TRP A N 1
ATOM 735 C CA . TRP A 1 96 ? 9.805 -10.476 -6.019 1.00 95.19 96 TRP A CA 1
ATOM 736 C C . TRP A 1 96 ? 8.441 -11.040 -6.437 1.00 95.19 96 TRP A C 1
ATOM 738 O O . TRP A 1 96 ? 8.336 -11.738 -7.440 1.00 95.19 96 TRP A O 1
ATOM 748 N N . LEU A 1 97 ? 7.379 -10.675 -5.723 1.00 95.69 97 LEU A N 1
ATOM 749 C CA . LEU A 1 97 ? 6.003 -10.981 -6.083 1.00 95.69 97 LEU A CA 1
ATOM 750 C C . LEU A 1 97 ? 5.116 -9.768 -5.809 1.00 95.69 97 LEU A C 1
ATOM 752 O O . LEU A 1 97 ? 5.071 -9.274 -4.679 1.00 95.69 97 LEU A O 1
ATOM 756 N N . LEU A 1 98 ? 4.404 -9.315 -6.839 1.00 93.62 98 LEU A N 1
ATOM 757 C CA . LEU A 1 98 ? 3.343 -8.319 -6.737 1.00 93.62 98 LEU A CA 1
ATOM 758 C C . LEU A 1 98 ? 2.007 -8.948 -7.136 1.00 93.62 98 LEU A C 1
ATOM 760 O O . LEU A 1 98 ? 1.864 -9.431 -8.255 1.00 93.62 98 LEU A O 1
ATOM 764 N N . SER A 1 99 ? 1.034 -8.889 -6.230 1.00 95.25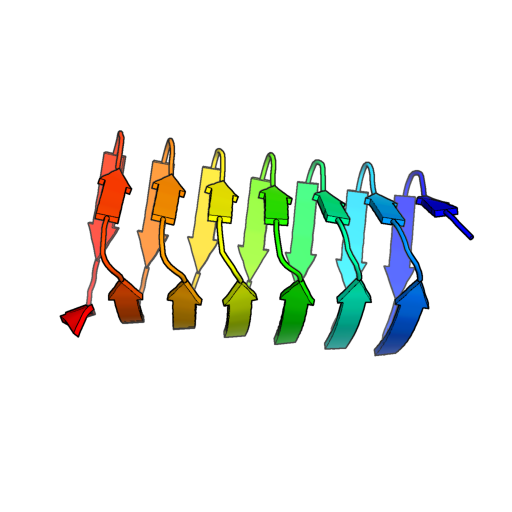 99 SER A N 1
ATOM 765 C CA . SER A 1 99 ? -0.377 -9.164 -6.489 1.00 95.25 99 SER A CA 1
ATOM 766 C C . SER A 1 99 ? -1.192 -7.920 -6.144 1.00 95.25 99 SER A C 1
ATOM 768 O O . SER A 1 99 ? -1.271 -7.534 -4.975 1.00 95.25 99 SER A O 1
ATOM 770 N N . ALA A 1 100 ? -1.776 -7.268 -7.145 1.00 92.38 100 ALA A N 1
ATOM 771 C CA . ALA A 1 100 ? -2.511 -6.022 -6.957 1.00 92.38 100 ALA A CA 1
ATOM 772 C C . ALA A 1 100 ? -3.906 -6.082 -7.582 1.00 92.38 100 ALA A C 1
ATOM 774 O O . ALA A 1 100 ? -4.043 -6.476 -8.731 1.00 92.38 100 ALA A O 1
ATOM 775 N N . ALA A 1 101 ? -4.919 -5.630 -6.846 1.00 93.38 101 ALA A N 1
ATOM 776 C CA . ALA A 1 101 ? -6.217 -5.270 -7.408 1.00 93.38 101 ALA A CA 1
ATOM 777 C C . ALA A 1 101 ? -6.284 -3.742 -7.530 1.00 93.38 101 ALA A C 1
ATOM 779 O O . ALA A 1 101 ? -6.217 -3.054 -6.500 1.00 93.38 101 ALA A O 1
ATOM 780 N N . ALA A 1 102 ? -6.329 -3.211 -8.759 1.00 91.06 102 ALA A N 1
ATOM 781 C CA . ALA A 1 102 ? -6.112 -1.783 -8.999 1.00 91.06 102 ALA A CA 1
ATOM 782 C C . ALA A 1 102 ? -6.797 -1.205 -10.239 1.00 91.06 102 ALA A C 1
ATOM 784 O O . ALA A 1 102 ? -6.650 -1.727 -11.335 1.00 91.06 102 ALA A O 1
ATOM 785 N N . MET A 1 103 ? -7.393 -0.012 -10.108 1.00 92.06 103 MET A N 1
ATOM 786 C CA . MET A 1 103 ? -7.814 0.759 -11.290 1.00 92.06 103 MET A CA 1
ATOM 787 C C . MET A 1 103 ? -6.640 1.473 -11.972 1.00 92.06 103 MET A C 1
ATOM 789 O O . MET A 1 103 ? -6.701 1.786 -13.157 1.00 92.06 103 MET A O 1
ATOM 793 N N . SER A 1 104 ? -5.580 1.805 -11.227 1.00 92.44 104 SER A N 1
ATOM 794 C CA . SER A 1 104 ? -4.415 2.498 -11.777 1.00 92.44 104 SER A CA 1
ATOM 795 C C . SER A 1 104 ? -3.135 2.132 -11.036 1.00 92.44 104 SER A C 1
ATOM 797 O O . SER A 1 104 ? -3.037 2.300 -9.819 1.00 92.44 104 SER A O 1
ATOM 799 N N . LEU A 1 105 ? -2.133 1.690 -11.796 1.00 92.56 105 LEU A N 1
ATOM 800 C CA . LEU A 1 105 ? -0.785 1.376 -11.333 1.00 92.56 105 LEU A CA 1
ATOM 801 C C . LEU A 1 105 ? 0.219 2.206 -12.132 1.00 92.56 105 LEU A C 1
ATOM 803 O O . LEU A 1 105 ? 0.240 2.147 -13.359 1.00 92.56 105 LEU A O 1
ATOM 807 N N . ARG A 1 106 ? 1.047 2.993 -11.440 1.00 95.12 106 ARG A N 1
ATOM 808 C CA . ARG A 1 106 ? 2.107 3.799 -12.059 1.00 95.12 106 ARG A CA 1
ATOM 809 C C . ARG A 1 106 ? 3.456 3.506 -11.425 1.00 95.12 106 ARG A C 1
ATOM 811 O O . ARG A 1 106 ? 3.587 3.526 -10.201 1.00 95.12 106 ARG A O 1
ATOM 818 N N . PHE A 1 107 ? 4.452 3.307 -12.278 1.00 94.88 107 PHE A N 1
ATOM 819 C CA . PHE A 1 107 ? 5.838 3.082 -11.895 1.00 94.88 107 PHE A CA 1
ATOM 820 C C . PHE A 1 107 ? 6.731 4.045 -12.675 1.00 94.88 107 PHE A C 1
ATOM 822 O O . PHE A 1 107 ? 6.576 4.162 -13.887 1.00 94.88 107 PHE A O 1
ATOM 829 N N . GLY A 1 108 ? 7.647 4.732 -11.991 1.00 95.69 108 GLY A N 1
ATOM 830 C CA . GLY A 1 108 ? 8.744 5.439 -12.655 1.00 95.69 108 GLY A CA 1
ATOM 831 C C . GLY A 1 108 ? 9.778 4.439 -13.167 1.00 95.69 108 GLY A C 1
ATOM 832 O O . GLY A 1 108 ? 10.004 4.324 -14.366 1.00 95.69 108 GLY A O 1
ATOM 833 N N . VAL A 1 109 ? 10.343 3.657 -12.246 1.00 94.31 109 VAL A N 1
ATOM 834 C CA . VAL A 1 109 ? 11.204 2.501 -12.537 1.00 94.31 109 VAL A CA 1
ATOM 835 C C . VAL A 1 109 ? 10.692 1.300 -11.751 1.00 94.31 109 VAL A C 1
ATOM 837 O O . VAL A 1 109 ? 10.411 1.421 -10.557 1.00 94.31 109 VAL A O 1
ATOM 840 N N . ALA A 1 110 ? 10.573 0.135 -12.388 1.00 94.88 110 ALA A N 1
ATOM 841 C CA . ALA A 1 110 ? 10.180 -1.070 -11.675 1.00 94.88 110 ALA A CA 1
ATOM 842 C C . ALA A 1 110 ? 10.834 -2.342 -12.204 1.00 94.88 110 ALA A C 1
ATOM 844 O O . ALA A 1 110 ? 11.029 -2.511 -13.405 1.00 94.88 110 ALA A O 1
ATOM 845 N N . HIS A 1 111 ? 11.121 -3.249 -11.275 1.00 94.69 111 HIS A N 1
ATOM 846 C CA . HIS A 1 111 ? 11.570 -4.601 -11.561 1.00 94.69 111 HIS A CA 1
ATOM 847 C C . HIS A 1 111 ? 10.682 -5.599 -10.819 1.00 94.69 111 HIS A C 1
ATOM 849 O O . HIS A 1 111 ? 10.512 -5.505 -9.601 1.00 94.69 111 HIS A O 1
ATOM 855 N N . PHE A 1 112 ? 10.154 -6.580 -11.547 1.00 94.00 112 PHE A N 1
ATOM 856 C CA . PHE A 1 112 ? 9.284 -7.622 -11.011 1.00 94.00 112 PHE A CA 1
ATOM 857 C C . PHE A 1 112 ? 9.859 -8.985 -11.361 1.00 94.00 112 PHE A C 1
ATOM 859 O O . PHE A 1 112 ? 10.279 -9.203 -12.494 1.00 94.00 112 PHE A O 1
ATOM 866 N N . ARG A 1 113 ? 9.828 -9.924 -10.414 1.00 95.88 113 ARG A N 1
ATOM 867 C CA . ARG A 1 113 ? 10.003 -11.342 -10.752 1.00 95.88 113 ARG A CA 1
ATOM 868 C C . ARG A 1 113 ? 8.670 -12.010 -11.088 1.00 95.88 113 ARG A C 1
ATOM 870 O O . ARG A 1 113 ? 8.619 -12.811 -12.012 1.00 95.88 113 ARG A O 1
ATOM 877 N N . VAL A 1 114 ? 7.604 -11.668 -10.365 1.00 95.38 114 VAL A N 1
ATOM 878 C CA . VAL A 1 114 ? 6.230 -12.110 -10.640 1.00 95.38 114 VAL A CA 1
ATOM 879 C C . VAL A 1 114 ? 5.275 -10.934 -10.457 1.00 95.38 114 VAL A C 1
ATOM 881 O O . VAL A 1 114 ? 5.367 -10.213 -9.460 1.00 95.38 114 VAL A O 1
ATOM 884 N N . LEU A 1 115 ? 4.354 -10.763 -11.406 1.00 94.56 115 LEU A N 1
ATOM 885 C CA . LEU A 1 115 ? 3.342 -9.710 -11.414 1.00 94.56 115 LEU A CA 1
ATOM 886 C C . LEU A 1 115 ? 1.965 -10.303 -11.732 1.00 94.56 115 LEU A C 1
ATOM 888 O O . LEU A 1 115 ? 1.798 -10.948 -12.762 1.00 94.56 115 LEU A O 1
ATOM 892 N N . SER A 1 116 ? 0.991 -10.049 -10.861 1.00 94.62 116 SER A N 1
ATOM 893 C CA . SER A 1 116 ? -0.423 -10.380 -11.041 1.00 94.62 116 SER A CA 1
ATOM 894 C C . SER A 1 116 ? -1.267 -9.142 -10.757 1.00 94.62 116 SER A C 1
ATOM 896 O O . SER A 1 116 ? -1.126 -8.528 -9.696 1.00 94.62 116 SER A O 1
ATOM 898 N N . ILE A 1 117 ? -2.130 -8.770 -11.700 1.00 92.88 117 ILE A N 1
ATOM 899 C CA . ILE A 1 117 ? -3.000 -7.594 -11.600 1.00 92.88 117 ILE A CA 1
ATOM 900 C C . ILE A 1 117 ? -4.439 -8.022 -11.895 1.00 92.88 117 ILE A C 1
ATOM 902 O O . ILE A 1 117 ? -4.660 -8.759 -12.856 1.00 92.88 117 ILE A O 1
ATOM 906 N N . ALA A 1 118 ? -5.379 -7.566 -11.066 1.00 87.44 118 ALA A N 1
ATOM 907 C CA . ALA A 1 118 ? -6.821 -7.756 -11.211 1.00 87.44 118 ALA A CA 1
ATOM 908 C C . ALA A 1 118 ? -7.572 -6.416 -11.208 1.00 87.44 118 ALA A C 1
ATOM 910 O O . ALA A 1 118 ? -7.102 -5.464 -10.534 1.00 87.44 118 ALA A O 1
#

Sequence (118 aa):
MSLCFGFTHFRVLSTAALRFSFSSAHSWLLSAAAMSLRFGVTHFRVLSIAAPGFRFGGAHSWLLSAAAMSLCFGVTHFRVLSTAALRFSFSSAYFWLLSAAAMSLRFGVAHFRVLSIA

Foldseek 3Di:
DEAEEEEDEEAEEADEDQEYEYAEYEYAYYHYEYQEYEYEAYEYAEEEYEYQEYEYAEYEYAEYEYEYQEYYYEAYEYAEYAYEYAEYEYAEYEYAEDAYEYVYYYYVYYDYVYYHYD

pLDDT: mean 91.49, std 2.53, range [80.25, 95.88]

Radius of gyration: 13.04 Å; chains: 1; bounding box: 21×24×30 Å

Organism: Ixodes ricinus (NCBI:txid34613)